Protein AF-A0A847XNY1-F1 (afdb_monomer)

Structure (mmCIF, N/CA/C/O backbone):
data_AF-A0A847XNY1-F1
#
_entry.id   AF-A0A847XNY1-F1
#
loop_
_atom_site.group_PDB
_atom_site.id
_atom_site.type_symbol
_atom_site.label_atom_id
_atom_site.label_alt_id
_atom_site.label_comp_id
_atom_site.label_asym_id
_atom_site.label_entity_id
_atom_site.label_seq_id
_atom_site.pdbx_PDB_ins_code
_atom_site.Cartn_x
_atom_site.Cartn_y
_atom_site.Cartn_z
_atom_site.occupancy
_atom_site.B_iso_or_equiv
_atom_site.auth_seq_id
_atom_site.auth_comp_id
_atom_site.auth_asym_id
_atom_site.auth_atom_id
_atom_site.pdbx_PDB_model_num
ATOM 1 N N . MET A 1 1 ? -13.443 20.821 20.260 1.00 40.59 1 MET A N 1
ATOM 2 C CA . MET A 1 1 ? -13.916 21.722 19.185 1.00 40.59 1 MET A CA 1
ATOM 3 C C . MET A 1 1 ? -13.762 21.012 17.846 1.00 40.59 1 MET A C 1
ATOM 5 O O . MET A 1 1 ? -12.642 20.806 17.406 1.00 40.59 1 MET A O 1
ATOM 9 N N . ARG A 1 2 ? -14.864 20.560 17.230 1.00 55.34 2 ARG A N 1
ATOM 10 C CA . ARG A 1 2 ? -14.872 20.040 15.850 1.00 55.34 2 ARG A CA 1
ATOM 11 C C . ARG A 1 2 ? -15.016 21.239 14.911 1.00 55.34 2 ARG A C 1
ATOM 13 O O . ARG A 1 2 ? -16.117 21.553 14.482 1.00 55.34 2 ARG A O 1
ATOM 20 N N . SER A 1 3 ? -13.930 21.980 14.723 1.00 62.00 3 SER A N 1
ATOM 21 C CA . SER A 1 3 ? -13.925 23.180 13.889 1.00 62.00 3 SER A CA 1
ATOM 22 C C . SER A 1 3 ? -13.358 22.824 12.521 1.00 62.00 3 SER A C 1
ATOM 24 O O . SER A 1 3 ? -12.221 22.380 12.424 1.00 62.00 3 SER A O 1
ATOM 26 N N . PHE A 1 4 ? -14.199 22.991 11.507 1.00 59.12 4 PHE A N 1
ATOM 27 C CA . PHE A 1 4 ? -13.961 22.784 10.083 1.00 59.12 4 PHE A CA 1
ATOM 28 C C . PHE A 1 4 ? -13.578 21.361 9.629 1.00 59.12 4 PHE A C 1
ATOM 30 O O . PHE A 1 4 ? -12.595 20.735 10.014 1.00 59.12 4 PHE A O 1
ATOM 37 N N . SER A 1 5 ? -14.478 20.848 8.801 1.00 67.12 5 SER A N 1
ATOM 38 C CA . SER A 1 5 ? -14.475 19.632 8.004 1.00 67.12 5 SER A CA 1
ATOM 39 C C . SER A 1 5 ? -13.819 19.686 6.619 1.00 67.12 5 SER A C 1
ATOM 41 O O . SER A 1 5 ? -14.641 19.694 5.709 1.00 67.12 5 SER A O 1
ATOM 43 N N . PRO A 1 6 ? -12.498 19.744 6.330 1.00 72.12 6 PRO A N 1
ATOM 44 C CA . PRO A 1 6 ? -12.051 19.853 4.927 1.00 72.12 6 PRO A CA 1
ATOM 45 C C . PRO A 1 6 ? -12.649 18.759 4.023 1.00 72.12 6 PRO A C 1
ATOM 47 O O . PRO A 1 6 ? -13.043 19.008 2.885 1.00 72.12 6 PRO A O 1
ATOM 50 N N . TRP A 1 7 ? -12.839 17.560 4.582 1.00 72.19 7 TRP A N 1
ATOM 51 C CA . TRP A 1 7 ? -13.479 16.434 3.905 1.00 72.19 7 TRP A CA 1
ATOM 52 C C . TRP A 1 7 ? -14.974 16.616 3.623 1.00 72.19 7 TRP A C 1
ATOM 54 O O . TRP A 1 7 ? -15.490 15.942 2.740 1.00 72.19 7 TRP A O 1
ATOM 64 N N . LEU A 1 8 ? -15.689 17.503 4.324 1.00 78.44 8 LEU A N 1
ATOM 65 C CA . LEU A 1 8 ? -17.095 17.787 4.016 1.00 78.44 8 LEU A CA 1
ATOM 66 C C . LEU A 1 8 ? -17.234 18.442 2.635 1.00 78.44 8 LEU A C 1
ATOM 68 O O . LEU A 1 8 ? -18.116 18.063 1.872 1.00 78.44 8 LEU A O 1
ATOM 72 N N . LEU A 1 9 ? -16.336 19.375 2.302 1.00 84.19 9 LEU A N 1
ATOM 73 C CA . LEU A 1 9 ? -16.296 20.002 0.979 1.00 84.19 9 LEU A CA 1
ATOM 74 C C . LEU A 1 9 ? -15.865 18.994 -0.092 1.00 84.19 9 LEU A C 1
ATOM 76 O O . LEU A 1 9 ? -16.490 18.915 -1.144 1.00 84.19 9 LEU A O 1
ATOM 80 N N . LEU A 1 10 ? -14.860 18.161 0.195 1.00 84.38 10 LEU A N 1
ATOM 81 C CA . LEU A 1 10 ? -14.435 17.104 -0.729 1.00 84.38 10 LEU A CA 1
ATOM 82 C C . LEU A 1 10 ? -15.544 16.081 -0.999 1.00 84.38 10 LEU A C 1
ATOM 84 O O . LEU A 1 10 ? -15.699 15.652 -2.136 1.00 84.38 10 LEU A O 1
ATOM 88 N N . LYS A 1 11 ? -16.360 15.732 0.003 1.00 83.81 11 LYS A N 1
ATOM 89 C CA . LYS A 1 11 ? -17.521 14.844 -0.177 1.00 83.81 11 LYS A CA 1
ATOM 90 C C . LYS A 1 11 ? -18.575 15.420 -1.124 1.00 83.81 11 LYS A C 1
ATOM 92 O O . LYS A 1 11 ? -19.285 14.640 -1.749 1.00 83.81 11 LYS A O 1
ATOM 97 N N . LEU A 1 12 ? -18.676 16.745 -1.254 1.00 89.44 12 LEU A N 1
ATOM 98 C CA . LEU A 1 12 ? -19.593 17.364 -2.212 1.00 89.44 12 LEU A CA 1
ATOM 99 C C . LEU A 1 12 ? -19.143 17.115 -3.659 1.00 89.44 12 LEU A C 1
ATOM 101 O O . LEU A 1 12 ? -19.967 16.790 -4.509 1.00 89.44 12 LEU A O 1
ATOM 105 N N . PHE A 1 13 ? -17.839 17.226 -3.926 1.00 91.75 13 PHE A N 1
ATOM 106 C CA . PHE A 1 13 ? -17.266 16.999 -5.258 1.00 91.75 13 PHE A CA 1
ATOM 107 C C . PHE A 1 13 ? -17.032 15.512 -5.568 1.00 91.75 13 PHE A C 1
ATOM 109 O O . PHE A 1 13 ? -17.130 15.099 -6.720 1.00 91.75 13 PHE A O 1
ATOM 116 N N . TYR A 1 14 ? -16.775 14.694 -4.544 1.00 90.88 14 TYR A N 1
ATOM 117 C CA . TYR A 1 14 ? -16.465 13.268 -4.662 1.00 90.88 14 TYR A CA 1
ATOM 118 C C . TYR A 1 14 ? -17.359 12.424 -3.737 1.00 90.88 14 TYR A C 1
ATOM 120 O O . TYR A 1 14 ? -16.868 11.800 -2.793 1.00 90.88 14 TYR A O 1
ATOM 128 N N . PRO A 1 15 ? -18.677 12.351 -3.992 1.00 89.56 15 PRO A N 1
ATOM 129 C CA . PRO A 1 15 ? -19.629 11.700 -3.084 1.00 89.56 15 PRO A CA 1
ATOM 130 C C . PRO A 1 15 ? -19.412 10.188 -2.933 1.00 89.56 15 PRO A C 1
ATOM 132 O O . PRO A 1 15 ? -19.870 9.593 -1.962 1.00 89.56 15 PRO A O 1
ATOM 135 N N . LYS A 1 16 ? -18.705 9.560 -3.882 1.00 91.56 16 LYS A N 1
ATOM 136 C CA . LYS A 1 16 ? -18.341 8.135 -3.843 1.00 91.56 16 LYS A CA 1
ATOM 137 C C . LYS A 1 16 ? -16.974 7.867 -3.204 1.00 91.56 16 LYS A C 1
ATOM 139 O O . LYS A 1 16 ? -16.630 6.706 -3.001 1.00 91.56 16 LYS A O 1
ATOM 144 N N . ALA A 1 17 ? -16.183 8.902 -2.919 1.00 91.25 17 ALA A N 1
ATOM 145 C CA . ALA A 1 17 ? -14.860 8.729 -2.336 1.00 91.25 17 ALA A CA 1
ATOM 146 C C . ALA A 1 17 ? -14.954 8.456 -0.830 1.00 91.25 17 ALA A C 1
ATOM 148 O O . ALA A 1 17 ? -15.688 9.116 -0.088 1.00 91.25 17 ALA A O 1
ATOM 149 N N . VAL A 1 18 ? -14.164 7.488 -0.370 1.00 90.25 18 VAL A N 1
ATOM 150 C CA . VAL A 1 18 ? -14.066 7.120 1.043 1.00 90.25 18 VAL A CA 1
ATOM 151 C C . VAL A 1 18 ? -12.792 7.728 1.614 1.00 90.25 18 VAL A C 1
ATOM 153 O O . VAL A 1 18 ? -11.701 7.213 1.413 1.00 90.25 18 VAL A O 1
ATOM 156 N N . PHE A 1 19 ? -12.939 8.828 2.350 1.00 88.12 19 PHE A N 1
ATOM 157 C CA . PHE A 1 19 ? -11.825 9.482 3.054 1.00 88.12 19 PHE A CA 1
ATOM 158 C C . PHE A 1 19 ? -11.661 8.985 4.495 1.00 88.12 19 PHE A C 1
ATOM 160 O O . PHE A 1 19 ? -10.605 9.131 5.104 1.00 88.12 19 PHE A O 1
ATOM 167 N N . ARG A 1 20 ? -12.739 8.447 5.075 1.00 88.19 20 ARG A N 1
ATOM 168 C CA . ARG A 1 20 ? -12.782 7.925 6.440 1.00 88.19 20 ARG A CA 1
ATOM 169 C C . ARG A 1 20 ? -13.921 6.927 6.562 1.00 88.19 20 ARG A C 1
ATOM 171 O O . ARG A 1 20 ? -15.027 7.208 6.105 1.00 88.19 20 ARG A O 1
ATOM 178 N N . ILE A 1 21 ? -13.648 5.814 7.228 1.00 90.19 21 ILE A N 1
ATOM 179 C CA . ILE A 1 21 ? -14.654 4.833 7.625 1.00 90.19 21 ILE A CA 1
ATOM 180 C C . ILE A 1 21 ? -15.079 5.165 9.057 1.00 90.19 21 ILE A C 1
ATOM 182 O O . ILE A 1 21 ? -14.234 5.374 9.931 1.00 90.19 21 ILE A O 1
ATOM 186 N N . GLU A 1 22 ? -16.385 5.290 9.287 1.00 89.50 22 GLU A N 1
ATOM 187 C CA . GLU A 1 22 ? -16.919 5.483 10.634 1.00 89.50 22 GLU A CA 1
ATOM 188 C C . GLU A 1 22 ? -16.846 4.164 11.403 1.00 89.50 22 GLU A C 1
ATOM 190 O O . GLU A 1 22 ? -17.350 3.140 10.954 1.00 89.50 22 GLU A O 1
ATOM 195 N N . THR A 1 23 ? -16.180 4.190 12.555 1.00 92.94 23 THR A N 1
ATOM 196 C CA . THR A 1 23 ? -16.045 3.039 13.449 1.00 92.94 23 THR A CA 1
ATOM 197 C C . THR A 1 23 ? -15.849 3.521 14.885 1.00 92.94 23 THR A C 1
ATOM 199 O O . THR A 1 23 ? -15.315 4.611 15.119 1.00 92.94 23 THR A O 1
ATOM 202 N N . SER A 1 24 ? -16.299 2.719 15.849 1.00 95.19 24 SER A N 1
ATOM 203 C CA . SER A 1 24 ? -16.011 2.891 17.277 1.00 95.19 24 SER A CA 1
ATOM 204 C C . SER A 1 24 ? -14.683 2.252 17.697 1.00 95.19 24 SER A C 1
ATOM 206 O O . SER A 1 24 ? -14.215 2.481 18.811 1.00 95.19 24 SER A O 1
ATOM 208 N N . GLU A 1 25 ? -14.080 1.443 16.827 1.00 96.38 2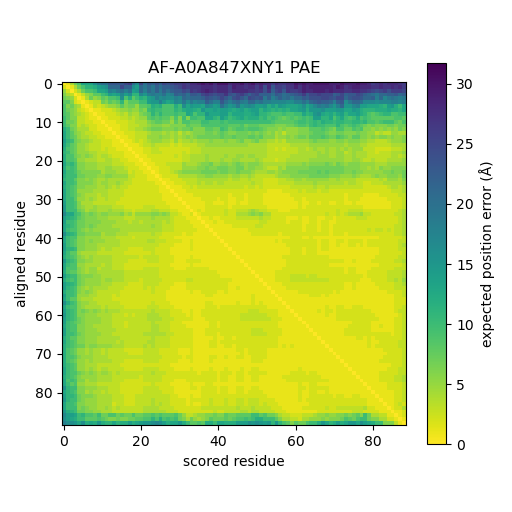5 GLU A N 1
ATOM 209 C CA . GLU A 1 25 ? -12.825 0.748 17.091 1.00 96.38 25 GLU A CA 1
ATOM 210 C C . GLU A 1 25 ? -11.609 1.647 16.819 1.00 96.38 25 GLU A C 1
ATOM 212 O O . GLU A 1 25 ? -11.636 2.551 15.980 1.00 96.38 25 GLU A O 1
ATOM 217 N N . LYS A 1 26 ? -10.499 1.395 17.523 1.00 95.00 26 LYS A N 1
ATOM 218 C CA . LYS A 1 26 ? -9.232 2.115 17.318 1.00 95.00 26 LYS A CA 1
ATOM 219 C C . LYS A 1 26 ? -8.461 1.519 16.138 1.00 95.00 26 LYS A C 1
ATOM 221 O O . LYS A 1 26 ? -7.468 0.826 16.334 1.00 95.00 26 LYS A O 1
ATOM 226 N N . ILE A 1 27 ? -8.934 1.793 14.925 1.00 94.75 27 ILE A N 1
ATOM 227 C CA . ILE A 1 27 ? -8.370 1.257 13.678 1.00 94.75 27 ILE A CA 1
ATOM 228 C C . ILE A 1 27 ? -7.732 2.378 12.852 1.00 94.75 27 ILE A C 1
ATOM 230 O O . ILE A 1 27 ? -8.260 3.489 12.774 1.00 94.75 27 ILE A O 1
ATOM 234 N N . LEU A 1 28 ? -6.605 2.064 12.210 1.00 94.50 28 LEU A N 1
ATOM 235 C CA . LEU A 1 28 ? -5.946 2.901 11.212 1.00 94.50 28 LEU A CA 1
ATOM 236 C C . LEU A 1 28 ? -5.720 2.087 9.934 1.00 94.50 28 LEU A C 1
ATOM 238 O O . LEU A 1 28 ? -5.277 0.943 10.000 1.00 94.50 28 LEU A O 1
ATOM 242 N N . TYR 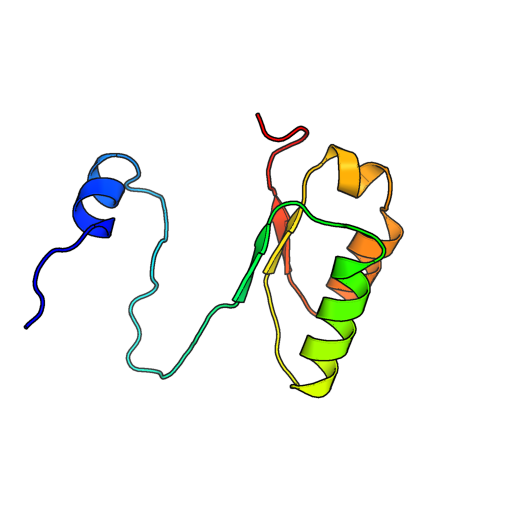A 1 29 ? -5.989 2.697 8.782 1.00 95.56 29 TYR A N 1
ATOM 243 C CA . TYR A 1 29 ? -5.694 2.123 7.471 1.00 95.56 29 TYR A CA 1
ATOM 244 C C . TYR A 1 29 ? -4.464 2.822 6.895 1.00 95.56 29 TYR A C 1
ATOM 246 O O . TYR A 1 29 ? -4.484 4.037 6.705 1.00 95.56 29 TYR A O 1
ATOM 254 N N . LEU A 1 30 ? -3.399 2.060 6.649 1.00 97.75 30 LEU A N 1
ATOM 255 C CA . LEU A 1 30 ? -2.185 2.553 6.003 1.00 97.75 30 LEU A CA 1
ATOM 256 C C . LEU A 1 30 ? -2.263 2.301 4.501 1.00 97.75 30 LEU A C 1
ATOM 258 O O . LEU A 1 30 ? -2.549 1.179 4.068 1.00 97.75 30 LEU A O 1
ATOM 262 N N . THR A 1 31 ? -1.995 3.343 3.721 1.00 97.75 31 THR A N 1
ATOM 263 C CA . THR A 1 31 ? -1.988 3.289 2.261 1.00 97.75 31 THR A CA 1
ATOM 264 C C . THR A 1 31 ? -0.723 3.943 1.716 1.00 97.75 31 THR A C 1
ATOM 266 O O . THR A 1 31 ? -0.238 4.918 2.289 1.00 97.75 31 THR A O 1
ATOM 269 N N . PHE A 1 32 ? -0.189 3.400 0.626 1.00 98.19 32 PHE A N 1
ATOM 270 C CA . PHE A 1 32 ? 0.987 3.920 -0.070 1.00 98.19 32 PHE A CA 1
ATOM 271 C C . PHE A 1 32 ? 0.674 4.047 -1.557 1.00 98.19 32 PHE A C 1
ATOM 273 O O . PHE A 1 32 ? 0.234 3.067 -2.157 1.00 98.19 32 PHE A O 1
ATOM 280 N N . ASP A 1 33 ? 0.929 5.215 -2.135 1.00 97.62 33 ASP A N 1
ATOM 281 C CA . ASP A 1 33 ? 0.674 5.502 -3.548 1.00 97.62 33 ASP A CA 1
ATOM 282 C C . ASP A 1 33 ? 1.976 5.390 -4.367 1.00 97.62 33 ASP A C 1
ATOM 284 O O . ASP A 1 33 ? 3.063 5.195 -3.818 1.00 97.62 33 ASP A O 1
ATOM 288 N N . ASP A 1 34 ? 1.871 5.478 -5.693 1.00 95.00 34 ASP A N 1
ATOM 289 C CA . ASP A 1 34 ? 2.986 5.544 -6.655 1.00 95.00 34 ASP A CA 1
ATOM 290 C C . ASP A 1 34 ? 3.917 4.331 -6.778 1.00 95.00 34 ASP A C 1
ATOM 292 O O . ASP A 1 34 ? 4.855 4.352 -7.587 1.00 95.00 34 ASP A O 1
ATOM 296 N N . GLY A 1 35 ? 3.672 3.256 -6.033 1.00 93.56 35 GLY A N 1
ATOM 297 C CA . GLY A 1 35 ? 4.419 2.003 -6.158 1.00 93.56 35 GLY A CA 1
ATOM 298 C C . GLY A 1 35 ? 4.101 1.210 -7.445 1.00 93.56 35 GLY A C 1
ATOM 299 O O . GLY A 1 35 ? 3.316 1.653 -8.284 1.00 93.56 35 GLY A O 1
ATOM 300 N N . PRO A 1 36 ? 4.665 -0.001 -7.601 1.00 97.31 36 PRO A N 1
ATOM 301 C CA . PRO A 1 36 ? 5.765 -0.533 -6.806 1.00 97.31 36 PRO A CA 1
ATOM 302 C C . PRO A 1 36 ? 7.095 0.122 -7.202 1.00 97.31 36 PRO A C 1
ATOM 304 O O . PRO A 1 36 ? 7.319 0.484 -8.355 1.00 97.31 36 PRO A O 1
ATOM 307 N N . ASP A 1 37 ? 7.987 0.256 -6.233 1.00 97.25 37 ASP A N 1
ATOM 308 C CA . ASP A 1 37 ? 9.350 0.757 -6.397 1.00 97.25 37 ASP A CA 1
ATOM 309 C C . ASP A 1 37 ? 10.321 -0.206 -5.692 1.00 97.25 37 ASP A C 1
ATOM 311 O O . ASP A 1 37 ? 10.103 -0.505 -4.514 1.00 97.25 37 ASP A O 1
ATOM 315 N N . PRO A 1 38 ? 11.377 -0.703 -6.362 1.00 97.06 38 PRO A N 1
ATOM 316 C CA . PRO A 1 38 ? 12.221 -1.773 -5.823 1.00 97.06 38 PRO A CA 1
ATOM 317 C C . PRO A 1 38 ? 12.872 -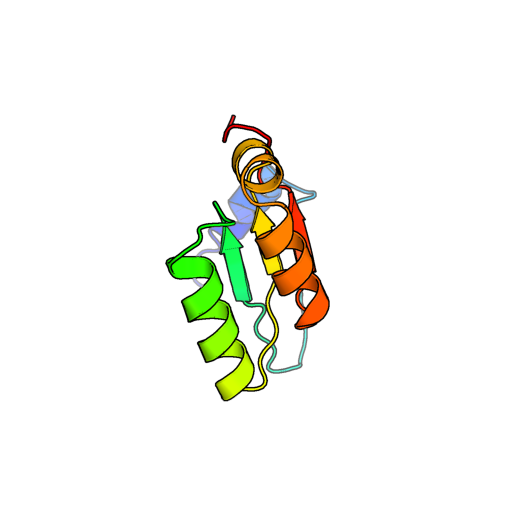1.482 -4.472 1.00 97.06 38 PRO A C 1
ATOM 319 O O . PRO A 1 38 ? 13.096 -2.412 -3.700 1.00 97.06 38 PRO A O 1
ATOM 322 N N . VAL A 1 39 ? 13.167 -0.215 -4.175 1.00 97.75 39 VAL A N 1
ATOM 323 C CA . VAL A 1 39 ? 13.842 0.172 -2.931 1.00 97.75 39 VAL A CA 1
ATOM 324 C C . VAL A 1 39 ? 12.820 0.440 -1.836 1.00 97.75 39 VAL A C 1
ATOM 326 O O . VAL A 1 39 ? 12.849 -0.179 -0.780 1.00 97.75 39 VAL A O 1
ATOM 329 N N . SER A 1 40 ? 11.890 1.360 -2.070 1.00 97.88 40 SER A N 1
ATOM 330 C CA . SER A 1 40 ? 10.950 1.772 -1.029 1.00 97.88 40 SER A CA 1
ATOM 331 C C . SER A 1 40 ? 9.910 0.698 -0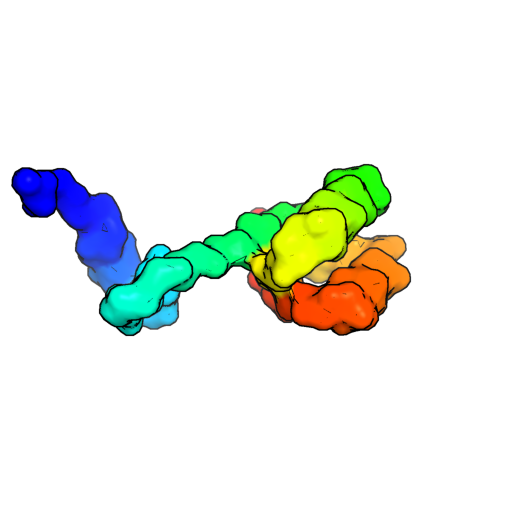.724 1.00 97.88 40 SER A C 1
ATOM 333 O O . SER A 1 40 ? 9.588 0.488 0.441 1.00 97.88 40 SER A O 1
ATOM 335 N N . THR A 1 41 ? 9.414 -0.031 -1.731 1.00 98.19 41 THR A N 1
ATOM 336 C CA . THR A 1 41 ? 8.395 -1.070 -1.506 1.00 98.19 41 THR A CA 1
ATOM 337 C C . THR A 1 41 ? 8.945 -2.202 -0.648 1.00 98.19 41 THR A C 1
ATOM 339 O O . THR A 1 41 ? 8.275 -2.609 0.293 1.00 98.19 41 THR A O 1
ATOM 342 N N . THR A 1 42 ? 10.167 -2.671 -0.910 1.00 98.00 42 THR A N 1
ATOM 343 C CA . THR A 1 42 ? 10.791 -3.744 -0.118 1.00 98.00 42 THR A CA 1
ATOM 344 C C . THR A 1 42 ? 11.042 -3.300 1.323 1.00 98.00 42 THR A C 1
ATOM 346 O O . THR A 1 42 ? 10.606 -3.977 2.249 1.00 98.00 42 THR A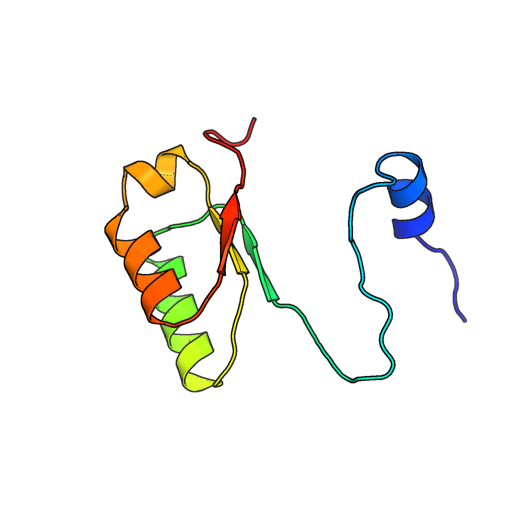 O 1
ATOM 349 N N . LEU A 1 43 ? 11.598 -2.101 1.528 1.00 98.31 43 LEU A N 1
ATOM 350 C CA . LEU A 1 43 ? 11.804 -1.539 2.868 1.00 98.31 43 LEU A CA 1
ATOM 351 C C . LEU A 1 43 ? 10.493 -1.368 3.652 1.00 98.31 43 LEU A C 1
ATOM 353 O O . LEU A 1 43 ? 10.445 -1.614 4.857 1.00 98.31 43 LEU A O 1
ATOM 357 N N . ILE A 1 44 ? 9.417 -0.943 2.984 1.00 98.44 44 ILE A N 1
ATOM 358 C CA . ILE A 1 44 ? 8.100 -0.807 3.615 1.00 98.44 44 ILE A CA 1
ATOM 359 C C . ILE A 1 44 ? 7.536 -2.183 3.985 1.00 98.44 44 ILE A C 1
ATOM 361 O O . ILE A 1 44 ? 7.000 -2.326 5.084 1.00 98.44 44 ILE A O 1
ATOM 365 N N . LEU A 1 45 ? 7.652 -3.188 3.110 1.00 98.50 45 LEU A N 1
ATOM 366 C CA . LEU A 1 45 ? 7.192 -4.552 3.391 1.00 98.50 45 LEU A CA 1
ATOM 367 C C . LEU A 1 45 ? 7.906 -5.140 4.614 1.00 98.50 45 LEU A C 1
ATOM 369 O O . LEU A 1 45 ? 7.227 -5.615 5.525 1.00 98.50 45 LEU A O 1
ATOM 373 N N . ASP A 1 46 ? 9.231 -5.006 4.689 1.00 98.38 46 ASP A N 1
ATOM 374 C CA . ASP A 1 46 ? 10.024 -5.464 5.835 1.00 98.38 46 ASP A CA 1
ATOM 375 C C . ASP A 1 46 ? 9.573 -4.784 7.136 1.00 98.38 46 ASP A C 1
ATOM 377 O O . ASP A 1 46 ? 9.376 -5.430 8.169 1.00 98.38 46 ASP A O 1
ATOM 381 N N . MET A 1 47 ? 9.353 -3.466 7.096 1.00 98.50 47 MET A N 1
ATOM 382 C CA . MET A 1 47 ? 8.894 -2.709 8.262 1.00 98.50 47 MET A CA 1
ATOM 383 C C . MET A 1 47 ? 7.479 -3.103 8.694 1.00 98.50 47 MET A C 1
ATOM 385 O O . MET A 1 47 ? 7.209 -3.212 9.891 1.00 98.50 47 MET A O 1
ATOM 389 N N . LEU A 1 48 ? 6.564 -3.323 7.748 1.00 98.50 48 LEU A N 1
ATOM 390 C CA . LEU A 1 48 ? 5.205 -3.770 8.053 1.00 98.50 48 LEU A CA 1
ATOM 391 C C . LEU A 1 48 ? 5.209 -5.174 8.661 1.00 98.50 48 LEU A C 1
ATOM 393 O O . LEU A 1 48 ? 4.496 -5.407 9.638 1.00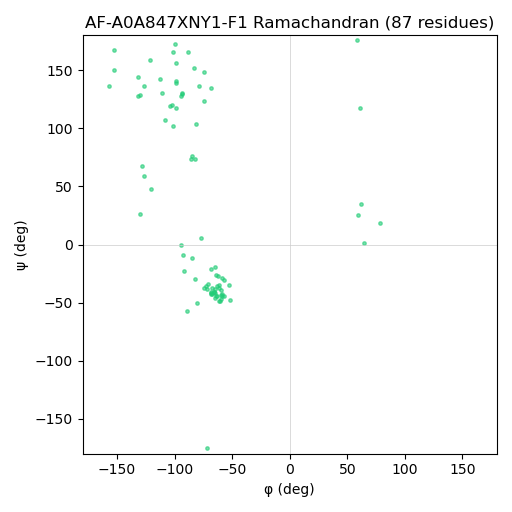 98.50 48 LEU A O 1
ATOM 397 N N . GLU A 1 49 ? 6.040 -6.080 8.145 1.00 98.31 49 GLU A N 1
ATOM 398 C CA . GLU A 1 49 ? 6.208 -7.428 8.686 1.00 98.31 49 GLU A CA 1
ATOM 399 C C . GLU A 1 49 ? 6.735 -7.397 10.125 1.00 98.31 49 GLU A C 1
ATOM 401 O O . GLU A 1 49 ? 6.112 -7.976 11.017 1.00 98.31 49 GLU A O 1
ATOM 406 N N . GLN A 1 50 ? 7.791 -6.622 10.395 1.00 98.50 50 GLN A N 1
ATOM 407 C CA . GLN A 1 50 ? 8.334 -6.443 11.750 1.00 98.50 50 GLN A CA 1
ATOM 408 C C . GLN A 1 50 ? 7.311 -5.883 12.747 1.00 98.50 50 GLN A C 1
ATOM 410 O O . GLN A 1 50 ? 7.411 -6.125 13.952 1.00 98.50 50 GLN A O 1
ATOM 415 N N . LYS A 1 51 ? 6.339 -5.098 12.271 1.00 98.06 51 LYS A N 1
ATOM 416 C CA . LYS A 1 51 ? 5.268 -4.528 13.100 1.00 98.06 51 LYS A CA 1
ATOM 417 C C . LYS A 1 51 ? 3.993 -5.371 13.116 1.00 98.06 51 LYS A C 1
ATOM 419 O O . LYS A 1 51 ? 3.039 -4.973 13.781 1.00 98.06 51 LYS A O 1
ATOM 424 N N . GLY A 1 52 ? 3.949 -6.500 12.404 1.00 97.50 52 GLY A N 1
ATOM 425 C CA . GLY A 1 52 ? 2.736 -7.307 12.250 1.00 97.50 52 GLY A CA 1
ATOM 426 C C . GLY A 1 52 ? 1.576 -6.538 11.604 1.00 97.50 52 GLY A C 1
ATOM 427 O O . GLY A 1 52 ? 0.413 -6.849 11.854 1.00 97.50 52 GLY A O 1
ATOM 428 N N . ALA A 1 53 ? 1.877 -5.508 10.810 1.00 98.12 53 ALA A N 1
ATOM 429 C CA . ALA A 1 53 ? 0.902 -4.604 10.216 1.00 98.12 53 ALA A CA 1
ATOM 430 C C . ALA A 1 53 ? 0.595 -4.975 8.758 1.00 98.12 53 ALA A C 1
ATOM 432 O O . ALA A 1 53 ? 1.401 -5.588 8.058 1.00 98.12 53 ALA A O 1
ATOM 433 N N . LYS A 1 54 ? -0.584 -4.566 8.279 1.00 98.38 54 LYS A N 1
ATOM 434 C CA . LYS A 1 54 ? -1.005 -4.688 6.875 1.00 98.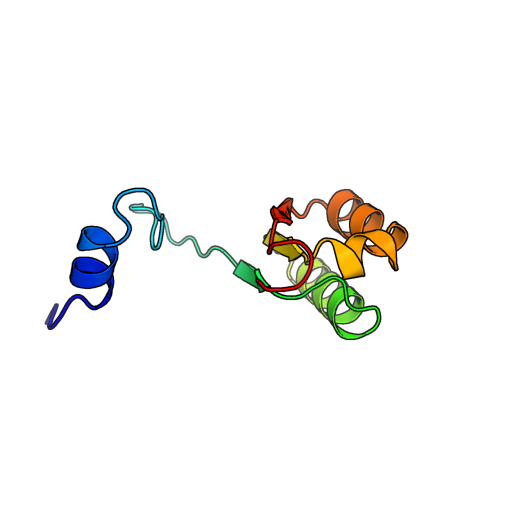38 54 LYS A CA 1
ATOM 435 C C . LYS A 1 54 ? -1.327 -3.314 6.299 1.00 98.38 54 LYS A C 1
ATOM 437 O O . LYS A 1 54 ? -1.571 -2.361 7.035 1.00 98.38 54 LYS A O 1
ATOM 442 N N . ALA A 1 55 ? -1.293 -3.224 4.975 1.00 98.56 55 ALA A N 1
ATOM 443 C CA . ALA A 1 55 ? -1.431 -1.972 4.240 1.00 98.56 55 ALA A CA 1
ATOM 444 C C . ALA A 1 55 ? -2.016 -2.221 2.846 1.00 98.56 55 ALA A C 1
ATOM 446 O O . ALA A 1 55 ? -2.082 -3.367 2.384 1.00 98.56 55 ALA A O 1
ATOM 447 N N . ILE A 1 56 ? -2.420 -1.135 2.193 1.00 98.62 56 ILE A N 1
ATOM 448 C CA . ILE A 1 56 ? -2.846 -1.110 0.794 1.00 98.62 56 ILE A CA 1
ATOM 449 C C . ILE A 1 56 ? -1.789 -0.354 -0.015 1.00 98.62 56 ILE A C 1
ATOM 451 O O . ILE A 1 56 ? -1.407 0.753 0.351 1.00 98.62 56 ILE A O 1
ATOM 455 N N . PHE A 1 57 ? -1.328 -0.932 -1.117 1.00 98.69 57 PHE A N 1
ATOM 456 C CA . PHE A 1 57 ? -0.391 -0.302 -2.044 1.00 98.69 57 PHE A CA 1
ATOM 457 C C . PHE A 1 57 ? -1.140 0.059 -3.323 1.00 98.69 57 PHE A C 1
ATOM 459 O O . PHE A 1 57 ? -1.507 -0.827 -4.093 1.00 98.69 57 PHE A O 1
ATOM 466 N N . PHE A 1 58 ? -1.408 1.341 -3.543 1.00 98.38 58 PHE A N 1
ATOM 467 C CA . PHE A 1 58 ? -1.972 1.849 -4.785 1.00 98.38 58 PHE A CA 1
ATOM 468 C C . PHE A 1 58 ? -0.846 1.999 -5.808 1.00 98.38 58 PHE A C 1
ATOM 470 O O . PHE A 1 58 ? -0.025 2.910 -5.739 1.00 98.38 58 PHE A O 1
ATOM 477 N N . CYS A 1 59 ? -0.783 1.061 -6.751 1.00 98.12 59 CYS A N 1
ATOM 478 C CA . CYS A 1 59 ? 0.309 0.970 -7.707 1.00 98.12 59 CYS A CA 1
ATOM 479 C C . CYS A 1 59 ? -0.042 1.595 -9.060 1.00 98.12 59 CYS A C 1
ATOM 481 O O . CYS A 1 59 ? -1.140 1.392 -9.584 1.00 98.12 59 CYS A O 1
ATOM 483 N N . SER A 1 60 ? 0.930 2.284 -9.662 1.00 97.69 60 SER A N 1
ATOM 484 C CA . SER A 1 60 ? 0.871 2.708 -11.061 1.00 97.69 60 SER A CA 1
ATOM 485 C C . SER A 1 60 ? 0.961 1.486 -11.974 1.00 97.69 60 SER A C 1
ATOM 487 O O . SER A 1 60 ? 1.842 0.639 -11.811 1.00 97.69 60 SER A O 1
ATOM 489 N N . GLY A 1 61 ? 0.095 1.426 -12.987 1.00 97.50 61 GLY A N 1
ATOM 490 C CA . GLY A 1 61 ? 0.093 0.350 -13.981 1.00 97.50 61 GLY A CA 1
ATOM 491 C C . GLY A 1 61 ? 1.436 0.200 -14.701 1.00 97.50 61 GLY A C 1
ATOM 492 O O . GLY A 1 61 ? 1.965 -0.904 -14.778 1.00 97.50 61 GLY A O 1
ATOM 493 N N . ARG A 1 62 ? 2.059 1.311 -15.119 1.00 97.69 62 ARG A N 1
ATOM 494 C CA . ARG A 1 62 ? 3.374 1.298 -15.781 1.00 97.69 62 ARG A CA 1
ATOM 495 C C . ARG A 1 62 ? 4.458 0.658 -14.909 1.00 97.69 62 ARG A C 1
ATOM 497 O O . ARG A 1 62 ? 5.283 -0.099 -15.411 1.00 97.69 62 ARG A O 1
ATOM 504 N N . LYS A 1 63 ? 4.485 0.969 -13.609 1.00 97.38 63 LYS A N 1
ATOM 505 C CA . LYS A 1 63 ? 5.455 0.372 -12.676 1.00 97.38 63 LYS A CA 1
ATOM 506 C C . LYS A 1 63 ? 5.107 -1.077 -12.345 1.00 97.38 63 LYS A C 1
ATOM 508 O O . LYS A 1 63 ? 6.008 -1.899 -12.245 1.00 97.38 63 LYS A O 1
ATOM 513 N N . ALA A 1 64 ? 3.821 -1.399 -12.222 1.00 97.88 64 ALA A N 1
ATOM 514 C CA . ALA A 1 64 ? 3.357 -2.764 -11.999 1.00 97.88 64 ALA A CA 1
ATOM 515 C C . ALA A 1 64 ? 3.740 -3.710 -13.153 1.00 97.88 64 ALA A C 1
ATOM 517 O O . ALA A 1 64 ? 4.067 -4.865 -12.898 1.00 97.88 64 ALA A O 1
ATOM 518 N N . GLU A 1 65 ? 3.746 -3.224 -14.398 1.00 98.06 65 GLU A N 1
ATOM 519 C CA . GLU A 1 65 ? 4.233 -3.983 -15.559 1.00 98.06 65 GLU A CA 1
ATOM 520 C C . GLU A 1 65 ? 5.757 -4.136 -15.588 1.00 98.06 65 GLU A C 1
ATOM 522 O O . GLU A 1 65 ? 6.249 -5.186 -15.997 1.00 98.06 65 GLU A O 1
ATOM 527 N N . MET A 1 66 ? 6.508 -3.119 -15.149 1.00 98.00 66 MET A N 1
ATOM 528 C CA . MET A 1 66 ? 7.971 -3.209 -15.044 1.00 98.00 66 MET A CA 1
ATOM 529 C C . MET A 1 66 ? 8.429 -4.122 -13.903 1.00 98.00 66 MET A C 1
ATOM 531 O O . MET A 1 66 ? 9.458 -4.775 -14.047 1.00 98.00 66 MET A O 1
ATOM 535 N N . TYR A 1 67 ? 7.677 -4.162 -12.798 1.00 98.19 67 TYR A N 1
ATOM 536 C CA . TYR A 1 67 ? 8.028 -4.899 -11.580 1.00 98.19 67 TYR A CA 1
ATOM 537 C C . TYR A 1 67 ? 6.912 -5.861 -11.120 1.00 98.19 67 TYR A C 1
ATOM 539 O O . TYR A 1 67 ? 6.384 -5.738 -10.003 1.00 98.19 67 TYR A O 1
ATOM 547 N N . PRO A 1 68 ? 6.495 -6.828 -11.959 1.00 98.38 68 PRO A N 1
ATOM 548 C CA . PRO A 1 68 ? 5.402 -7.746 -11.636 1.00 98.38 68 PRO A CA 1
ATOM 549 C C . PRO A 1 68 ? 5.723 -8.657 -10.441 1.00 98.38 68 PRO A C 1
ATOM 551 O O . PRO A 1 68 ? 4.819 -9.125 -9.745 1.00 98.38 68 PRO A O 1
ATOM 554 N N . GLU A 1 69 ? 7.000 -8.926 -10.179 1.00 98.50 69 GLU A N 1
ATOM 555 C CA . GLU A 1 69 ? 7.478 -9.653 -9.005 1.00 98.50 69 GLU A CA 1
ATOM 556 C C . GLU A 1 69 ? 7.204 -8.903 -7.699 1.00 98.50 69 GLU A C 1
ATOM 558 O O . GLU A 1 69 ? 6.772 -9.534 -6.735 1.00 98.50 69 GLU A O 1
ATOM 563 N N . LEU A 1 70 ? 7.334 -7.573 -7.675 1.00 98.38 70 LEU A N 1
ATOM 564 C CA . LEU A 1 70 ? 6.993 -6.780 -6.491 1.00 98.38 70 LEU A CA 1
ATOM 565 C C . LEU A 1 70 ? 5.487 -6.806 -6.220 1.00 98.38 70 LEU A C 1
ATOM 567 O O . LEU A 1 70 ? 5.076 -6.943 -5.071 1.00 98.38 70 LEU A O 1
ATOM 571 N N . ILE A 1 71 ? 4.649 -6.782 -7.261 1.00 98.56 71 ILE A N 1
ATOM 572 C CA . ILE A 1 71 ? 3.194 -6.963 -7.107 1.00 98.56 71 ILE A CA 1
ATOM 573 C C . ILE A 1 71 ? 2.871 -8.325 -6.480 1.00 98.56 71 ILE A C 1
ATOM 575 O O . ILE A 1 71 ? 2.029 -8.420 -5.582 1.00 98.56 71 ILE A O 1
ATOM 579 N N . LYS A 1 72 ? 3.541 -9.395 -6.930 1.00 98.62 72 LYS A N 1
ATOM 580 C CA . LYS A 1 72 ? 3.383 -10.734 -6.342 1.00 98.62 72 LYS A CA 1
ATOM 581 C C . LYS A 1 72 ? 3.833 -10.752 -4.883 1.00 98.62 72 LYS A C 1
ATOM 583 O O . LYS A 1 72 ? 3.095 -11.281 -4.057 1.00 98.62 72 LYS A O 1
ATOM 588 N N . MET A 1 73 ? 4.973 -10.139 -4.572 1.00 98.44 73 MET A N 1
ATOM 589 C CA . MET A 1 73 ? 5.521 -10.052 -3.217 1.00 98.44 73 MET A CA 1
ATOM 590 C C . MET A 1 73 ? 4.566 -9.322 -2.264 1.00 98.44 73 MET A C 1
ATOM 592 O O . MET A 1 73 ? 4.211 -9.875 -1.226 1.00 98.44 73 MET A O 1
ATOM 596 N N . ILE A 1 74 ? 4.042 -8.152 -2.655 1.00 98.69 74 ILE A N 1
ATOM 597 C CA . ILE A 1 74 ? 3.038 -7.404 -1.875 1.00 98.69 74 ILE A CA 1
ATOM 598 C C . ILE A 1 74 ? 1.856 -8.317 -1.505 1.00 98.69 74 ILE A C 1
ATOM 600 O O . ILE A 1 74 ? 1.452 -8.391 -0.342 1.00 98.69 74 ILE A O 1
ATOM 604 N N . LYS A 1 75 ? 1.324 -9.066 -2.480 1.00 98.62 75 LYS A N 1
ATOM 605 C CA . LYS A 1 75 ? 0.201 -9.991 -2.255 1.00 98.62 75 LYS A CA 1
ATOM 606 C C . LYS A 1 75 ? 0.585 -11.194 -1.392 1.00 98.62 75 LYS A C 1
ATOM 608 O O . LYS A 1 75 ? -0.205 -11.598 -0.545 1.00 98.62 75 LYS A O 1
ATOM 613 N N . GLN A 1 76 ? 1.770 -11.770 -1.594 1.00 98.44 76 GLN A N 1
ATOM 614 C CA . GLN A 1 76 ? 2.271 -12.910 -0.817 1.00 98.44 76 GLN A CA 1
ATOM 615 C C . GLN A 1 76 ? 2.462 -12.556 0.661 1.00 98.44 76 GLN A C 1
ATOM 617 O O . GLN A 1 76 ? 2.139 -13.366 1.524 1.00 98.44 76 GLN A O 1
ATOM 622 N N . HIS A 1 77 ? 2.877 -11.323 0.956 1.00 98.12 77 HIS A N 1
ATOM 623 C CA . HIS A 1 77 ? 2.962 -10.799 2.320 1.00 98.12 77 HIS A CA 1
ATOM 624 C C . HIS A 1 77 ? 1.583 -10.400 2.888 1.00 98.12 77 HIS A C 1
ATOM 626 O O . HIS A 1 77 ? 1.490 -9.888 4.001 1.00 98.12 77 HIS A O 1
ATOM 632 N N . GLY A 1 78 ? 0.479 -10.653 2.175 1.00 98.31 78 GLY A N 1
ATOM 633 C CA . GLY A 1 78 ? -0.888 -10.446 2.664 1.00 98.31 78 GLY A CA 1
ATOM 634 C C . GLY A 1 78 ? -1.369 -8.993 2.631 1.00 98.31 78 GLY A C 1
ATOM 635 O O . GLY A 1 78 ? -2.318 -8.654 3.336 1.00 98.31 78 GLY A O 1
ATOM 636 N N . HIS A 1 79 ? -0.718 -8.130 1.850 1.00 98.69 79 HIS A N 1
ATOM 637 C CA . HIS A 1 79 ? -1.171 -6.760 1.607 1.00 98.69 79 HIS A CA 1
ATOM 638 C C . HIS A 1 79 ? -2.131 -6.700 0.411 1.00 98.69 79 HIS A C 1
ATOM 640 O O . HIS A 1 79 ? -2.230 -7.634 -0.391 1.00 98.69 79 HIS A O 1
ATOM 646 N N . VAL A 1 80 ? -2.841 -5.580 0.274 1.00 98.56 80 VAL A N 1
ATOM 647 C CA . VAL A 1 80 ? -3.758 -5.339 -0.850 1.00 98.56 80 VAL A CA 1
ATOM 648 C C . VAL A 1 80 ? -3.069 -4.472 -1.899 1.00 98.56 80 VAL A C 1
ATOM 650 O O . VAL A 1 80 ? -2.397 -3.505 -1.553 1.00 98.56 80 VAL A O 1
ATOM 653 N N . VAL A 1 81 ? -3.272 -4.787 -3.179 1.00 98.44 81 VAL A N 1
ATOM 654 C CA . VAL A 1 81 ? -2.843 -3.942 -4.303 1.00 98.44 81 VAL A CA 1
ATOM 655 C C . VAL A 1 81 ? -4.056 -3.188 -4.840 1.00 98.44 81 VAL A C 1
ATOM 657 O O . VAL A 1 81 ? -5.036 -3.804 -5.259 1.00 98.44 81 VAL A O 1
ATOM 660 N N . GLY A 1 82 ? -3.987 -1.863 -4.805 1.00 97.81 82 GLY A N 1
ATOM 661 C CA . GLY A 1 82 ? -4.940 -0.945 -5.418 1.00 97.81 82 GLY A CA 1
ATOM 662 C C . GLY A 1 82 ? -4.415 -0.378 -6.739 1.00 97.81 82 GLY A C 1
ATOM 663 O O . GLY A 1 82 ? -3.230 -0.475 -7.049 1.00 97.81 82 GLY A O 1
ATOM 664 N N . ASN A 1 83 ? -5.306 0.226 -7.522 1.00 97.25 83 ASN A N 1
ATOM 665 C CA . ASN A 1 83 ? -4.975 0.874 -8.793 1.00 97.25 83 ASN A CA 1
ATOM 666 C C . ASN A 1 83 ? -4.706 2.373 -8.570 1.00 97.25 83 ASN A C 1
ATOM 668 O O . ASN A 1 83 ? -5.540 3.045 -7.965 1.00 97.25 83 ASN 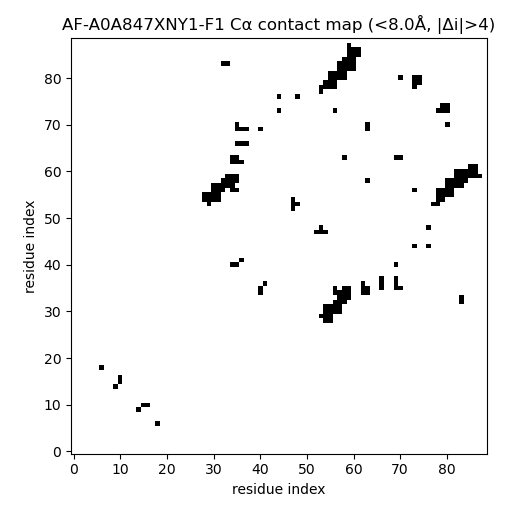A O 1
ATOM 672 N N . HIS A 1 84 ? -3.575 2.879 -9.072 1.00 97.12 84 HIS A N 1
ATOM 673 C CA . HIS A 1 84 ? -3.193 4.297 -9.048 1.00 97.12 84 HIS A CA 1
ATOM 674 C C . HIS A 1 84 ? -2.987 4.875 -10.459 1.00 97.12 84 HIS A C 1
ATOM 676 O O . HIS A 1 84 ? -1.969 5.495 -10.771 1.00 97.12 84 HIS A O 1
ATOM 682 N N . CYS A 1 85 ? -3.946 4.601 -11.344 1.00 97.25 85 CYS A N 1
ATOM 683 C CA . CYS A 1 85 ? -3.875 4.870 -12.779 1.00 97.25 85 CYS A CA 1
ATOM 684 C C . CYS A 1 85 ? -2.680 4.179 -13.463 1.00 97.25 85 CYS A C 1
ATOM 686 O O . CYS A 1 85 ? -1.863 3.492 -12.849 1.00 97.25 85 CYS A O 1
ATOM 688 N N . TYR A 1 86 ? -2.579 4.302 -14.788 1.00 96.19 86 TYR A N 1
ATOM 689 C CA . TYR A 1 86 ? -1.484 3.666 -15.524 1.00 96.19 86 TYR A CA 1
ATOM 690 C C . TYR A 1 86 ? -0.193 4.492 -15.453 1.00 96.19 86 TYR A C 1
ATOM 692 O O . TYR A 1 86 ? 0.868 3.986 -15.095 1.00 96.19 86 TYR A O 1
ATOM 700 N N . ASN A 1 87 ? -0.295 5.782 -15.753 1.00 91.88 87 ASN A N 1
ATOM 701 C CA . ASN A 1 87 ? 0.807 6.729 -15.911 1.00 91.88 87 ASN A CA 1
ATOM 702 C C . ASN A 1 87 ? 0.597 8.016 -15.094 1.00 91.88 87 ASN A C 1
ATOM 704 O O . ASN A 1 87 ? 1.153 9.049 -15.455 1.00 91.88 87 ASN A O 1
ATOM 708 N N . HIS A 1 88 ? -0.176 7.930 -14.003 1.00 84.56 88 HIS A N 1
ATOM 709 C CA . HIS A 1 88 ? -0.474 9.050 -13.103 1.00 84.56 88 HIS A CA 1
ATOM 710 C C . HIS A 1 88 ? -1.233 10.212 -13.792 1.00 84.56 88 HIS A C 1
ATOM 712 O O . HIS A 1 88 ? -1.019 11.390 -13.491 1.00 84.56 88 HIS A O 1
ATOM 718 N N . LEU A 1 89 ? -2.110 9.851 -14.739 1.00 69.75 89 LEU A N 1
ATOM 719 C CA 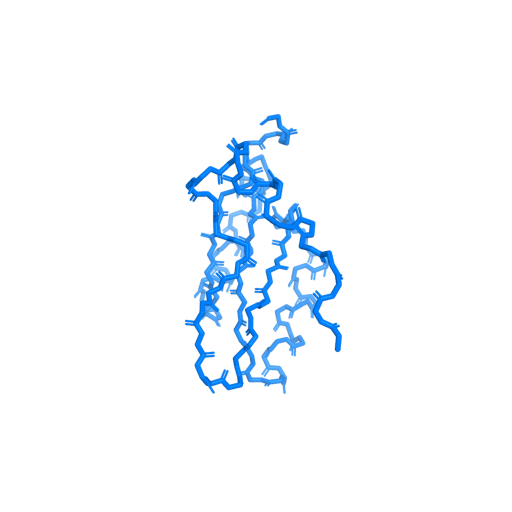. LEU A 1 89 ? -3.074 10.725 -15.414 1.00 69.75 89 LEU A CA 1
ATOM 720 C C . LEU A 1 89 ? -4.505 10.425 -14.962 1.00 69.75 89 LEU A C 1
ATOM 722 O O . LEU A 1 89 ? -4.783 9.240 -14.652 1.00 69.75 89 LEU A O 1
#

Foldseek 3Di:
DPPDDPVVVVCVVVVPDDPDDDDPDPDDAAEAEADDDPPVLVVVLVVCVVVVHEYEYAYAQCRCVVCVVSVVVNVVSPYHYHHCYHPND

Mean predicted aligned error: 4.72 Å

Nearest PDB structures (foldseek):
  7y51-assembly1_A-2  TM=9.767E-01  e=2.033E-06  Caldanaerobacter subterraneus subsp. tengcongensis MB4
  6h8l-assembly1_A  TM=9.273E-01  e=2.177E-06  Bacillus subtilis subsp. subtilis str. 168
  6h8n-assembly1_A  TM=9.323E-01  e=5.674E-06  Bacillus subtilis subsp. subtilis str. 168
  7bly-assembly1_A  TM=9.484E-01  e=4.948E-06  Aspergillus niger CBS 513.88
  2c1i-assembly1_A  TM=8.537E-01  e=7.988E-06  Streptococcus pneumoniae R6

Solvent-accessible surface area (backbone atoms only — not comparable to full-atom values): 5501 Å² total; per-residue (Å²): 133,96,73,84,58,76,63,61,61,49,39,70,82,37,74,86,63,83,89,75,82,92,70,94,66,98,77,83,88,50,72,44,71,79,24,59,41,86,65,63,46,50,56,48,52,55,52,29,57,78,65,76,51,71,43,35,38,20,23,16,44,58,37,38,70,77,38,52,65,56,57,50,48,46,46,74,76,66,32,47,81,43,82,38,44,50,83,76,112

pLDDT: mean 92.61, std 10.83, range [40.59, 98.69]

Radius of gyration: 15.61 Å; Cα contacts (8 Å, |Δi|>4): 99; chains: 1; bounding box: 34×36×35 Å

Sequence (89 aa):
MRSFSPWLLLKLFYPKAVFRIETSEKILYLTFDDGPDPVSTTLILDMLEQKGAKAIFFCSGRKAEMYPELIKMIKQHGHVVGNHCYNHL

Secondary structure (DSSP, 8-state):
-----HHHHHHHH-TT--S----SS-----EEEEE--TTHHHHHHHHHHHTT---EEEE-HHHHHH-HHHHHHHHHTTPEEEE--SS--